Protein AF-A0AAV0Y9D7-F1 (afdb_monomer_lite)

Sequence (89 aa):
MYHNEDANDYPMISKLLQIFITLPVSTATGERSFSTLRRLKTYLRNSSGQIRLNGLALLNIHRDINVDINDVLDELAKKSIRKLNINLV

Radius of gyration: 29.22 Å; chains: 1; bounding box: 63×38×72 Å

Secondary structure (DSSP, 8-state):
---TTHHHH-HHHHHHHHHHHHTTS-HHHHHHHHHHHHHHHHHHHHHS-HHHHHHHHHHHHTTT----HHHHHHHHHHHHGGG------

pLDDT: mean 71.57, std 12.48, range [39.59, 90.12]

Foldseek 3Di:
DDDPPPCPVCVPVNVVVVCVVVVDVCPVVVVVVVVVVVVVVVCVDVVCPPVVVVVVVVCVVPVVDPDDPVVVVVVVVVVCVVPPPPPDD

Organism: NCBI:txid13131

Structure (mmCIF, N/CA/C/O backbone):
data_AF-A0AAV0Y9D7-F1
#
_entry.id   AF-A0AAV0Y9D7-F1
#
loop_
_atom_site.group_PDB
_atom_site.id
_atom_site.type_symbol
_atom_site.label_atom_id
_atom_site.label_alt_id
_atom_site.label_comp_id
_atom_site.label_asym_id
_atom_site.label_entity_id
_atom_site.label_seq_id
_atom_site.pdbx_PDB_ins_code
_atom_site.Cartn_x
_atom_site.Cartn_y
_atom_site.Cartn_z
_atom_site.occupancy
_atom_site.B_iso_or_equiv
_atom_site.auth_seq_id
_atom_site.auth_comp_id
_atom_site.auth_asym_id
_atom_site.auth_atom_id
_atom_site.pdbx_PDB_model_num
ATOM 1 N N . MET A 1 1 ? 14.841 5.169 -51.589 1.00 39.59 1 MET A N 1
ATOM 2 C CA . MET A 1 1 ? 14.959 3.787 -51.085 1.00 39.59 1 MET A CA 1
ATOM 3 C C . MET A 1 1 ? 16.208 3.747 -50.221 1.00 39.59 1 MET A C 1
ATOM 5 O O . MET A 1 1 ? 17.300 3.807 -50.766 1.00 39.59 1 MET A O 1
ATOM 9 N N . TYR A 1 2 ? 16.054 3.824 -48.896 1.00 46.41 2 TYR A N 1
ATOM 10 C CA . TYR A 1 2 ? 17.196 3.772 -47.978 1.00 46.41 2 TYR A CA 1
ATOM 11 C C . TYR A 1 2 ? 17.699 2.330 -47.926 1.00 46.41 2 TYR A C 1
ATOM 13 O O . TYR A 1 2 ? 16.935 1.418 -47.609 1.00 46.41 2 TYR A O 1
ATOM 21 N N . HIS A 1 3 ? 18.953 2.146 -48.329 1.00 44.31 3 HIS A N 1
ATOM 22 C CA . HIS A 1 3 ? 19.639 0.864 -48.323 1.00 44.31 3 HIS A CA 1
ATOM 23 C C . HIS A 1 3 ? 19.818 0.432 -46.866 1.00 44.31 3 HIS A C 1
ATOM 25 O O . HIS A 1 3 ? 20.476 1.108 -46.085 1.00 44.31 3 HIS A O 1
ATOM 31 N N . ASN A 1 4 ? 19.179 -0.675 -46.492 1.00 54.66 4 ASN A N 1
ATOM 32 C CA . ASN A 1 4 ? 19.334 -1.313 -45.187 1.00 54.66 4 ASN A CA 1
ATOM 33 C C . ASN A 1 4 ? 20.535 -2.274 -45.244 1.00 54.66 4 ASN A C 1
ATOM 35 O O . ASN A 1 4 ? 20.373 -3.464 -44.996 1.00 54.66 4 ASN A O 1
ATOM 39 N N . GLU A 1 5 ? 21.711 -1.786 -45.641 1.00 53.91 5 GLU A N 1
ATOM 40 C CA . GLU A 1 5 ? 22.915 -2.626 -45.787 1.00 53.91 5 GLU A CA 1
ATOM 41 C C . GLU A 1 5 ? 24.060 -2.251 -44.835 1.00 53.91 5 GLU A C 1
ATOM 43 O O . GLU A 1 5 ? 24.959 -3.057 -44.629 1.00 53.91 5 GLU A O 1
ATOM 48 N N . ASP A 1 6 ? 23.972 -1.134 -44.108 1.00 56.41 6 ASP A N 1
ATOM 49 C CA . ASP A 1 6 ? 25.044 -0.705 -43.190 1.00 56.41 6 ASP A CA 1
ATOM 50 C C . ASP A 1 6 ? 25.125 -1.538 -41.891 1.00 56.41 6 ASP A C 1
ATOM 52 O O . ASP A 1 6 ? 26.087 -1.456 -41.126 1.00 56.41 6 ASP A O 1
ATOM 56 N N . ALA A 1 7 ? 24.100 -2.347 -41.600 1.00 56.34 7 ALA A N 1
ATOM 57 C CA . ALA A 1 7 ? 24.044 -3.150 -40.378 1.00 56.34 7 ALA A CA 1
ATOM 58 C C . ALA A 1 7 ? 24.902 -4.427 -40.445 1.00 56.34 7 ALA A C 1
ATOM 60 O O . ALA A 1 7 ? 25.191 -5.011 -39.395 1.00 56.34 7 ALA A O 1
ATOM 61 N N . ASN A 1 8 ? 25.291 -4.864 -41.649 1.00 58.50 8 ASN A N 1
ATOM 62 C CA . ASN A 1 8 ? 26.010 -6.123 -41.854 1.00 58.50 8 ASN A CA 1
ATOM 63 C C . ASN A 1 8 ? 27.537 -5.952 -41.912 1.00 58.50 8 ASN A C 1
ATOM 65 O O . ASN A 1 8 ? 28.259 -6.898 -41.605 1.00 58.50 8 ASN A O 1
ATOM 69 N N . ASP A 1 9 ? 28.030 -4.749 -42.215 1.00 63.19 9 ASP A N 1
ATOM 70 C CA . ASP A 1 9 ? 29.473 -4.483 -42.297 1.00 63.19 9 ASP A CA 1
ATOM 71 C C . ASP A 1 9 ? 30.131 -4.327 -40.915 1.00 6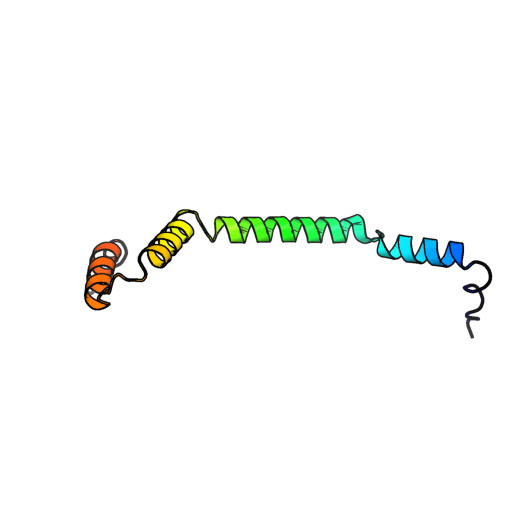3.19 9 ASP A C 1
ATOM 73 O O . ASP A 1 9 ? 31.308 -4.642 -40.737 1.00 63.19 9 ASP A O 1
ATOM 77 N N . TYR A 1 10 ? 29.365 -3.916 -39.893 1.00 70.44 10 TYR A N 1
ATOM 78 C CA . TYR A 1 10 ? 29.873 -3.725 -38.527 1.00 70.44 10 TYR A CA 1
ATOM 79 C C . TYR A 1 10 ? 28.927 -4.292 -37.455 1.00 70.44 10 TYR A C 1
ATOM 81 O O . TYR A 1 10 ? 28.376 -3.549 -36.631 1.00 70.44 10 TYR A O 1
ATOM 89 N N . PRO A 1 11 ? 28.764 -5.626 -37.390 1.00 73.81 11 PRO A N 1
ATOM 90 C CA . PRO A 1 11 ? 27.814 -6.279 -36.486 1.00 73.81 11 PRO A CA 1
ATOM 91 C C . PRO A 1 11 ? 28.102 -5.995 -35.004 1.00 73.81 11 PRO A C 1
ATOM 93 O O . PRO A 1 11 ? 27.183 -5.923 -34.189 1.00 73.81 11 PRO A O 1
ATOM 96 N N . MET A 1 12 ? 29.370 -5.783 -34.638 1.00 76.12 12 MET A N 1
ATOM 97 C CA . MET A 1 12 ? 29.772 -5.462 -33.265 1.00 76.12 12 MET A CA 1
ATOM 98 C C . MET A 1 12 ? 29.405 -4.028 -32.864 1.00 76.12 12 MET A C 1
ATOM 100 O O . MET A 1 12 ? 28.943 -3.808 -31.746 1.00 76.12 12 MET A O 1
ATOM 104 N N . ILE A 1 13 ? 29.555 -3.068 -33.780 1.00 81.06 13 ILE A N 1
ATOM 105 C CA . ILE A 1 13 ? 29.184 -1.666 -33.546 1.00 81.06 13 ILE A CA 1
ATOM 106 C C . ILE A 1 13 ? 27.660 -1.549 -33.469 1.00 81.06 13 ILE A C 1
ATOM 108 O O . ILE A 1 13 ? 27.144 -0.930 -32.543 1.00 81.06 13 ILE A O 1
ATOM 112 N N . SER A 1 14 ? 26.939 -2.224 -34.369 1.00 80.06 14 SER A N 1
ATOM 113 C CA . SER A 1 14 ? 25.473 -2.296 -34.354 1.00 80.06 14 SER A CA 1
ATOM 114 C C . SER A 1 14 ? 24.937 -2.889 -33.044 1.00 80.06 14 SER A C 1
ATOM 116 O O . SER A 1 14 ? 24.077 -2.290 -32.394 1.00 80.06 14 SER A O 1
ATOM 118 N N . LYS A 1 15 ? 25.507 -4.010 -32.573 1.00 80.06 15 LYS A N 1
ATOM 119 C CA . LYS A 1 15 ? 25.134 -4.589 -31.272 1.00 80.06 15 LYS A CA 1
ATOM 120 C C . LYS A 1 15 ? 25.474 -3.682 -30.096 1.00 80.06 15 LYS A C 1
ATOM 122 O O . LYS A 1 15 ? 24.655 -3.562 -29.188 1.00 80.06 15 LYS A O 1
ATOM 127 N N . LEU A 1 16 ? 26.637 -3.030 -30.104 1.00 80.00 16 LEU A N 1
ATOM 128 C CA . LEU A 1 16 ? 27.010 -2.087 -29.050 1.00 80.00 16 LEU A CA 1
ATOM 129 C C . LEU A 1 16 ? 26.033 -0.909 -28.995 1.00 80.00 16 LEU A C 1
ATOM 131 O O . LEU A 1 16 ? 25.598 -0.543 -27.910 1.00 80.00 16 LEU A O 1
ATOM 135 N N . LEU A 1 17 ? 25.624 -0.371 -30.146 1.00 76.19 17 LEU A N 1
ATOM 136 C CA . LEU A 1 17 ? 24.644 0.710 -30.232 1.00 76.19 17 LEU A CA 1
ATOM 137 C C . LEU A 1 17 ? 23.255 0.259 -29.762 1.00 76.19 17 LEU A C 1
ATOM 139 O O . LEU A 1 17 ? 22.586 0.979 -29.026 1.00 76.19 17 LEU A O 1
ATOM 143 N N . GLN A 1 18 ? 22.837 -0.956 -30.120 1.00 78.75 18 GLN A N 1
ATOM 144 C CA . GLN A 1 18 ? 21.565 -1.537 -29.690 1.00 78.75 18 GLN A CA 1
ATOM 145 C C . GLN A 1 18 ? 21.524 -1.750 -28.170 1.00 78.75 18 GLN A C 1
ATOM 147 O O . GLN A 1 18 ? 20.532 -1.405 -27.523 1.00 78.75 18 GLN A O 1
ATOM 152 N N . ILE A 1 19 ? 22.623 -2.246 -27.596 1.00 77.94 19 ILE A N 1
ATOM 153 C CA . ILE A 1 19 ? 22.829 -2.367 -26.149 1.00 77.94 19 ILE A CA 1
ATOM 154 C C . ILE A 1 19 ? 22.867 -0.978 -25.499 1.00 77.94 19 ILE A C 1
ATOM 156 O O . ILE A 1 19 ? 22.262 -0.781 -24.457 1.00 77.94 19 ILE A O 1
ATOM 160 N N . PHE A 1 20 ? 23.508 0.015 -26.113 1.00 72.88 20 PHE A N 1
ATOM 161 C CA . PHE A 1 20 ? 23.600 1.376 -25.578 1.00 72.88 20 PHE A CA 1
ATOM 162 C C . PHE A 1 20 ? 22.245 2.107 -25.565 1.00 72.88 20 PHE A C 1
ATOM 164 O O . PHE A 1 20 ? 21.915 2.787 -24.596 1.00 72.88 20 PHE A O 1
ATOM 171 N N . ILE A 1 21 ? 21.421 1.911 -26.599 1.00 69.00 21 ILE A N 1
ATOM 172 C CA . ILE A 1 21 ? 20.055 2.451 -26.683 1.00 69.00 21 ILE A CA 1
ATOM 173 C C . ILE A 1 21 ? 19.127 1.768 -25.662 1.00 69.00 21 ILE A C 1
ATOM 175 O O . ILE A 1 21 ? 18.257 2.430 -25.093 1.00 69.00 21 ILE A O 1
ATOM 179 N N . THR A 1 22 ? 19.323 0.471 -25.391 1.00 69.38 22 THR A N 1
ATOM 180 C CA . THR A 1 22 ? 18.556 -0.271 -24.371 1.00 69.38 22 THR A CA 1
ATOM 181 C C . THR A 1 22 ? 19.061 -0.060 -22.942 1.00 69.38 22 THR A C 1
ATOM 183 O O . THR A 1 22 ? 18.247 -0.096 -22.021 1.00 69.38 22 THR A O 1
ATOM 186 N N . LEU A 1 23 ? 20.361 0.179 -22.732 1.00 65.25 23 LEU A N 1
ATOM 187 C CA . LEU A 1 23 ? 20.962 0.285 -21.402 1.00 65.25 23 LEU A CA 1
ATOM 188 C C . LEU A 1 23 ? 20.741 1.651 -20.751 1.00 65.25 23 LEU A C 1
ATOM 190 O O . LEU A 1 23 ? 20.269 1.648 -19.616 1.00 65.25 23 LEU A O 1
ATOM 194 N N . PRO A 1 24 ? 21.094 2.803 -21.360 1.00 58.66 24 PRO A N 1
ATOM 195 C CA . PRO A 1 24 ? 20.277 3.992 -21.103 1.00 58.66 24 PRO A CA 1
ATOM 196 C C . PRO A 1 24 ? 20.480 5.163 -22.096 1.00 58.66 24 PRO A C 1
ATOM 198 O O . PRO A 1 24 ? 21.334 6.025 -21.901 1.00 58.66 24 PRO A O 1
ATOM 201 N N . VAL A 1 25 ? 19.546 5.356 -23.023 1.00 55.03 25 VAL A N 1
ATOM 202 C CA . VAL A 1 25 ? 19.040 6.726 -23.298 1.00 55.03 25 VAL A CA 1
ATOM 203 C C . VAL A 1 25 ? 17.995 7.140 -22.245 1.00 55.03 25 VAL A C 1
ATOM 205 O O . VAL A 1 25 ? 17.601 8.296 -22.126 1.00 55.03 25 VAL A O 1
ATOM 208 N N . SER A 1 26 ? 17.575 6.182 -21.419 1.00 57.59 26 SER A N 1
ATOM 209 C CA . SER A 1 26 ? 16.527 6.311 -20.418 1.00 57.59 26 SER A CA 1
ATOM 210 C C . SER A 1 26 ? 17.045 6.220 -18.981 1.00 57.59 26 SER A C 1
ATOM 212 O O . SER A 1 26 ? 16.259 5.836 -18.132 1.00 57.59 26 SER A O 1
ATOM 214 N N . THR A 1 27 ? 18.297 6.572 -18.644 1.00 60.16 27 THR A N 1
ATOM 215 C CA . THR A 1 27 ? 18.722 6.632 -17.219 1.00 60.16 27 THR A CA 1
ATOM 216 C C . THR A 1 27 ? 17.726 7.452 -16.408 1.00 60.16 27 THR A C 1
ATOM 218 O O . THR A 1 27 ? 17.144 6.932 -15.469 1.00 60.16 27 THR A O 1
ATOM 221 N N . ALA A 1 28 ? 17.374 8.650 -16.877 1.00 65.00 28 ALA A N 1
ATOM 222 C CA . ALA A 1 28 ? 16.373 9.487 -16.222 1.00 65.00 28 ALA A CA 1
ATOM 223 C C . ALA A 1 28 ? 14.977 8.827 -16.144 1.00 65.00 28 ALA A C 1
ATOM 225 O O . ALA A 1 28 ? 14.292 8.939 -15.126 1.00 65.00 28 ALA A O 1
ATOM 226 N N . THR A 1 29 ? 14.534 8.118 -17.189 1.00 66.06 29 THR A N 1
ATOM 227 C CA . THR A 1 29 ? 13.229 7.424 -17.216 1.00 66.06 29 THR A CA 1
ATOM 228 C C . THR A 1 29 ? 13.225 6.175 -16.335 1.00 66.06 29 THR A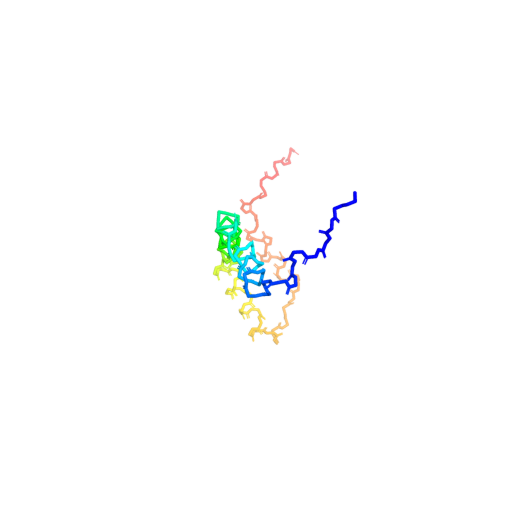 C 1
ATOM 230 O O . THR A 1 29 ? 12.246 5.914 -15.636 1.00 66.06 29 THR A O 1
ATOM 233 N N . GLY A 1 30 ? 14.320 5.421 -16.325 1.00 69.50 30 GLY A N 1
ATOM 234 C CA . GLY A 1 30 ? 14.556 4.241 -15.508 1.00 69.50 30 GLY A CA 1
ATOM 235 C C . GLY A 1 30 ? 14.688 4.622 -14.043 1.00 69.50 30 GLY A C 1
ATOM 236 O O . GLY A 1 30 ? 13.951 4.096 -13.223 1.00 69.50 30 GLY A O 1
ATOM 237 N N . GLU A 1 31 ? 15.514 5.608 -13.703 1.00 76.12 31 GLU A N 1
ATOM 238 C CA . GLU A 1 31 ? 15.635 6.174 -12.356 1.00 76.12 31 GLU A CA 1
ATOM 239 C C . GLU A 1 31 ? 14.296 6.728 -11.858 1.00 76.12 31 GLU A C 1
ATOM 241 O O . GLU A 1 31 ? 13.898 6.446 -10.726 1.00 76.12 31 GLU A O 1
ATOM 246 N N . ARG A 1 32 ? 13.536 7.440 -12.706 1.00 78.25 32 ARG A N 1
ATOM 247 C CA . ARG A 1 32 ? 12.169 7.887 -12.381 1.00 78.25 32 ARG A CA 1
ATOM 248 C C . ARG A 1 32 ? 11.226 6.697 -12.162 1.00 78.25 32 ARG A C 1
ATOM 250 O O . ARG A 1 32 ? 10.447 6.714 -11.208 1.00 78.25 32 ARG A O 1
ATOM 257 N N . SER A 1 33 ? 11.309 5.648 -12.976 1.00 82.00 33 SER A N 1
ATOM 258 C CA . SER A 1 33 ? 10.493 4.430 -12.835 1.00 82.00 33 SER A CA 1
ATOM 259 C C . SER A 1 33 ? 10.857 3.625 -11.580 1.00 82.00 33 SER A C 1
ATOM 261 O O . SER A 1 33 ? 9.984 3.224 -10.816 1.00 82.00 33 SER A O 1
ATOM 263 N N . PHE A 1 34 ? 12.141 3.465 -11.272 1.00 78.31 34 PHE A N 1
ATOM 264 C CA . PHE A 1 34 ? 12.612 2.818 -10.048 1.00 78.31 34 PHE A CA 1
ATOM 265 C C . PHE A 1 34 ? 12.291 3.650 -8.801 1.00 78.31 34 PHE A C 1
ATOM 267 O O . PHE A 1 34 ? 11.911 3.095 -7.769 1.00 78.31 34 PHE A O 1
ATOM 274 N N . SER A 1 35 ? 12.377 4.980 -8.887 1.00 85.62 35 SER A N 1
ATOM 275 C CA . SER A 1 35 ? 11.999 5.897 -7.806 1.00 85.62 35 SER A CA 1
ATOM 276 C C . SER A 1 35 ? 10.499 5.833 -7.510 1.00 85.62 35 SER A C 1
ATOM 278 O O . SER A 1 35 ? 10.096 5.682 -6.352 1.00 85.62 35 SER A O 1
ATOM 280 N N . THR A 1 36 ? 9.653 5.861 -8.544 1.00 85.81 36 THR A N 1
ATOM 281 C CA . THR A 1 36 ? 8.197 5.695 -8.393 1.00 85.81 36 THR A CA 1
ATOM 282 C C . THR A 1 36 ? 7.842 4.316 -7.840 1.00 85.81 36 THR A C 1
ATOM 284 O O . THR A 1 36 ? 7.063 4.235 -6.890 1.00 85.81 36 THR A O 1
ATOM 287 N N . LEU A 1 37 ? 8.486 3.248 -8.316 1.00 87.50 37 LEU A N 1
ATOM 288 C CA . LEU A 1 37 ? 8.307 1.896 -7.785 1.00 87.50 37 LEU A CA 1
ATOM 289 C C . LEU A 1 37 ? 8.730 1.787 -6.312 1.00 87.50 37 LEU A C 1
ATOM 291 O O . LEU A 1 37 ? 8.011 1.203 -5.500 1.00 87.50 37 LEU A O 1
ATOM 295 N N . ARG A 1 38 ? 9.861 2.387 -5.925 1.00 89.12 38 ARG A N 1
ATOM 296 C CA . ARG A 1 38 ? 10.317 2.442 -4.526 1.00 89.12 38 ARG A CA 1
ATOM 297 C C . ARG A 1 38 ? 9.305 3.166 -3.640 1.00 89.12 38 ARG A C 1
ATOM 299 O O . ARG A 1 38 ? 9.014 2.688 -2.540 1.00 89.12 38 ARG A O 1
ATOM 306 N N . ARG A 1 39 ? 8.749 4.289 -4.107 1.00 90.12 39 ARG A N 1
ATOM 307 C CA . ARG A 1 39 ? 7.688 5.029 -3.402 1.00 90.12 39 ARG A CA 1
ATOM 308 C C . ARG A 1 39 ? 6.415 4.199 -3.282 1.00 90.12 39 ARG A C 1
ATOM 310 O O . ARG A 1 39 ? 5.864 4.140 -2.190 1.00 90.12 39 ARG A O 1
ATOM 317 N N . LEU A 1 40 ? 5.999 3.508 -4.340 1.00 87.50 40 LEU A N 1
ATOM 318 C CA . LEU A 1 40 ? 4.823 2.635 -4.342 1.00 87.50 40 LEU A CA 1
ATOM 319 C C . LEU A 1 40 ? 5.002 1.455 -3.380 1.00 87.50 40 LEU A C 1
ATOM 321 O O . LEU A 1 40 ? 4.143 1.220 -2.537 1.00 87.50 40 LEU A O 1
ATOM 325 N N . LYS A 1 41 ? 6.147 0.767 -3.415 1.00 83.81 41 LYS A N 1
ATOM 326 C CA . LYS A 1 41 ? 6.480 -0.313 -2.471 1.00 83.81 41 LYS A CA 1
ATOM 327 C C . LYS A 1 41 ? 6.472 0.181 -1.024 1.00 83.81 41 LYS A C 1
ATOM 329 O O . LYS A 1 41 ? 5.945 -0.489 -0.139 1.00 83.81 41 LYS A O 1
ATOM 334 N N . THR A 1 42 ? 7.033 1.364 -0.784 1.00 85.69 42 THR A N 1
ATOM 335 C CA . THR A 1 42 ? 7.038 1.998 0.542 1.00 85.69 42 THR A CA 1
ATOM 336 C C . THR A 1 42 ? 5.625 2.376 0.977 1.00 85.69 42 THR A C 1
ATOM 338 O O . THR A 1 42 ? 5.245 2.100 2.109 1.00 85.69 42 THR A O 1
ATOM 341 N N . TYR A 1 43 ? 4.817 2.936 0.077 1.00 82.25 43 TYR A N 1
ATOM 342 C CA . TYR A 1 43 ? 3.420 3.267 0.331 1.00 82.25 43 TYR A CA 1
ATOM 343 C C . TYR A 1 43 ? 2.586 2.021 0.628 1.00 82.25 43 TYR A C 1
ATOM 345 O O . TYR A 1 43 ? 1.858 2.024 1.606 1.00 82.25 43 TYR A O 1
ATOM 353 N N . LEU A 1 44 ? 2.727 0.933 -0.135 1.00 77.06 44 LEU A N 1
ATOM 354 C CA . LEU A 1 44 ? 2.029 -0.332 0.124 1.00 77.06 44 LEU A CA 1
ATOM 355 C C . LEU A 1 44 ? 2.449 -0.967 1.453 1.00 77.06 44 LEU A C 1
ATOM 357 O O . LEU A 1 44 ? 1.599 -1.494 2.171 1.00 77.06 44 LEU A O 1
ATOM 361 N N . ARG A 1 45 ? 3.736 -0.884 1.805 1.00 78.31 45 ARG A N 1
ATOM 362 C CA . ARG A 1 45 ? 4.260 -1.354 3.095 1.00 78.31 45 ARG A CA 1
ATOM 363 C C . ARG A 1 45 ? 3.782 -0.493 4.267 1.00 78.31 45 ARG A C 1
ATOM 365 O O . ARG A 1 45 ? 3.469 -1.039 5.312 1.00 78.31 45 ARG A O 1
ATOM 372 N N . ASN A 1 46 ? 3.689 0.823 4.094 1.00 70.81 46 ASN A N 1
ATOM 373 C CA . ASN A 1 46 ? 3.166 1.732 5.119 1.00 70.81 46 ASN A CA 1
ATOM 374 C C . ASN A 1 46 ? 1.634 1.664 5.223 1.00 70.81 46 ASN A C 1
ATOM 376 O O . ASN A 1 46 ? 1.087 1.744 6.318 1.00 70.81 46 ASN A O 1
ATOM 380 N N . SER A 1 47 ? 0.944 1.488 4.093 1.00 70.31 47 SER A N 1
ATOM 381 C CA . SER A 1 47 ? -0.504 1.287 4.008 1.00 70.31 47 SER A CA 1
ATOM 382 C C . SER A 1 47 ? -0.887 -0.036 4.654 1.00 70.31 47 SER A C 1
ATOM 384 O O . SER A 1 47 ? -1.836 -0.082 5.432 1.00 70.31 47 SER A O 1
ATOM 386 N N . SER A 1 48 ? -0.111 -1.097 4.419 1.00 67.12 48 SER A N 1
ATOM 387 C CA . SER A 1 48 ? -0.145 -2.333 5.209 1.00 67.12 48 SER A CA 1
ATOM 388 C C . SER A 1 48 ? 0.584 -2.122 6.530 1.00 67.12 48 SER A C 1
ATOM 390 O O . SER A 1 48 ? 1.584 -2.769 6.816 1.00 67.12 48 SER A O 1
ATOM 392 N N . GLY A 1 49 ? 0.098 -1.162 7.317 1.00 76.31 49 GLY A N 1
ATOM 393 C CA . GLY A 1 49 ? 0.696 -0.804 8.593 1.00 76.31 49 GLY A CA 1
ATOM 394 C C . GLY A 1 49 ? 0.826 -2.018 9.513 1.00 76.31 49 GLY A C 1
ATOM 395 O O . GLY A 1 49 ? 0.027 -2.955 9.443 1.00 76.31 49 GLY A O 1
ATOM 396 N N . GLN A 1 50 ? 1.811 -1.966 10.413 1.00 72.81 50 GLN A N 1
ATOM 397 C CA . GLN A 1 50 ? 2.119 -3.045 11.362 1.00 72.81 50 GLN A CA 1
ATOM 398 C C . GLN A 1 50 ? 0.888 -3.522 12.140 1.00 72.81 50 GLN A C 1
ATOM 400 O O . GLN A 1 50 ? 0.745 -4.705 12.410 1.00 72.81 50 GLN A O 1
ATOM 405 N N . ILE A 1 51 ? -0.045 -2.615 12.431 1.00 73.62 51 ILE A N 1
ATOM 406 C CA . ILE A 1 51 ? -1.308 -2.916 13.114 1.00 73.62 51 ILE A CA 1
ATOM 407 C C . ILE A 1 51 ? -2.209 -3.824 12.266 1.00 73.62 51 ILE A C 1
ATOM 409 O O . ILE A 1 51 ? -2.745 -4.803 12.779 1.00 73.62 51 ILE A O 1
ATOM 413 N N . ARG A 1 52 ? -2.352 -3.537 10.964 1.00 80.00 52 ARG A N 1
ATOM 414 C CA . ARG A 1 52 ? -3.163 -4.358 10.053 1.00 80.00 52 ARG A CA 1
ATOM 415 C C . ARG A 1 52 ? -2.501 -5.711 9.805 1.00 80.00 52 ARG A C 1
ATOM 417 O O . ARG A 1 52 ? -3.190 -6.724 9.800 1.00 80.00 52 ARG A O 1
ATOM 424 N N . LEU A 1 53 ? -1.176 -5.729 9.647 1.00 80.62 53 LEU A N 1
ATOM 425 C CA . LEU A 1 53 ? -0.414 -6.966 9.477 1.00 80.62 53 LEU A CA 1
ATOM 426 C C . LEU A 1 53 ? -0.485 -7.855 10.725 1.00 80.62 53 LEU A C 1
ATOM 428 O O . LEU A 1 53 ? -0.755 -9.043 10.598 1.00 80.62 53 LEU A O 1
ATOM 432 N N . ASN A 1 54 ? -0.305 -7.283 11.917 1.00 80.06 54 ASN A N 1
ATOM 433 C CA . ASN A 1 54 ? -0.398 -8.014 13.178 1.00 80.06 54 ASN A CA 1
ATOM 434 C C . ASN A 1 54 ? -1.816 -8.558 13.410 1.00 80.06 54 ASN A C 1
ATOM 436 O O . ASN A 1 54 ? -1.973 -9.717 13.769 1.00 80.06 54 ASN A O 1
ATOM 440 N N . GLY A 1 55 ? -2.855 -7.764 13.123 1.00 81.75 55 GLY A N 1
ATOM 441 C CA . GLY A 1 55 ? -4.243 -8.232 13.192 1.00 81.75 55 GLY A CA 1
ATOM 442 C C . GLY A 1 55 ? -4.521 -9.413 12.255 1.00 81.75 55 GLY A C 1
ATOM 443 O O . GLY A 1 55 ? -5.112 -10.402 12.677 1.00 81.75 55 GLY A O 1
ATOM 444 N N . LEU A 1 56 ? -4.039 -9.352 11.008 1.00 83.06 56 LEU A N 1
ATOM 445 C CA . LEU A 1 56 ? -4.168 -10.456 10.048 1.00 83.06 56 LEU A CA 1
ATOM 446 C C . LEU A 1 56 ? -3.347 -11.688 10.451 1.00 83.06 56 LEU A C 1
ATOM 448 O O . LEU A 1 56 ? -3.812 -12.810 10.276 1.00 83.06 56 LEU A O 1
ATOM 452 N N . ALA A 1 57 ? -2.147 -11.496 11.002 1.00 84.38 57 ALA A N 1
ATOM 453 C CA . ALA A 1 57 ? -1.324 -12.587 11.513 1.00 84.38 57 ALA A CA 1
ATOM 454 C C . ALA A 1 57 ? -2.014 -13.294 12.688 1.00 84.38 57 ALA A C 1
ATOM 456 O O . ALA A 1 57 ? -2.113 -14.517 12.680 1.00 84.38 57 ALA A O 1
ATOM 457 N N . LEU A 1 58 ? -2.564 -12.539 13.645 1.00 84.19 58 LEU A N 1
ATOM 458 C CA . LEU A 1 58 ? -3.331 -13.089 14.764 1.00 84.19 58 LEU A CA 1
ATOM 459 C C . LEU A 1 58 ? -4.569 -13.849 14.285 1.00 84.19 58 LEU A C 1
ATOM 461 O O . LEU A 1 58 ? -4.799 -14.955 14.764 1.00 84.19 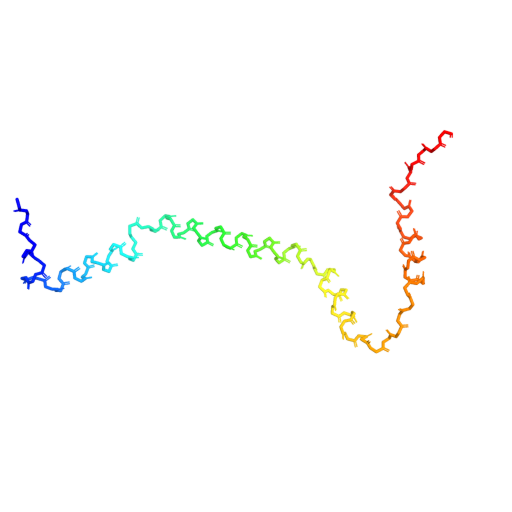58 LEU A O 1
ATOM 465 N N . LEU A 1 59 ? -5.312 -13.309 13.314 1.00 81.94 59 LEU A N 1
ATOM 466 C CA . LEU A 1 59 ? -6.468 -13.984 12.716 1.00 81.94 59 LEU A CA 1
ATOM 467 C C . LEU A 1 59 ? -6.071 -15.302 12.029 1.00 81.94 59 LEU A C 1
ATOM 469 O O . LEU A 1 59 ? -6.793 -16.288 12.103 1.00 81.94 59 LEU A O 1
ATOM 473 N N . ASN A 1 60 ? -4.912 -15.327 11.367 1.00 83.06 60 ASN A N 1
ATOM 474 C CA . ASN A 1 60 ? -4.432 -16.515 10.667 1.00 83.06 60 ASN A CA 1
ATOM 475 C C . ASN A 1 60 ? -3.894 -17.595 11.622 1.00 83.06 60 ASN A C 1
ATOM 477 O O . ASN A 1 60 ? -4.070 -18.777 11.350 1.00 83.06 60 ASN A O 1
ATOM 481 N N . ILE A 1 61 ? -3.253 -17.200 12.727 1.00 85.19 61 ILE A N 1
ATOM 482 C CA . ILE A 1 61 ? -2.769 -18.119 13.773 1.00 85.19 61 ILE A CA 1
ATOM 483 C C . ILE A 1 61 ? -3.948 -18.731 14.538 1.00 85.19 61 ILE A C 1
ATOM 485 O O . ILE A 1 61 ? -3.937 -19.918 14.840 1.00 85.19 61 ILE A O 1
ATOM 489 N N . HIS A 1 62 ? -4.980 -17.937 14.814 1.00 81.75 62 HIS A N 1
ATOM 490 C CA . HIS A 1 62 ? -6.153 -18.350 15.582 1.00 81.75 62 HIS A CA 1
ATOM 491 C C . HIS A 1 62 ? -7.324 -18.781 14.684 1.00 81.75 62 HIS A C 1
ATOM 493 O O . HIS A 1 62 ? -8.482 -18.515 14.997 1.00 81.75 62 HIS A O 1
ATOM 499 N N . ARG A 1 63 ? -7.031 -19.441 13.556 1.00 72.81 63 ARG A N 1
ATOM 500 C CA . ARG A 1 63 ? -8.042 -19.843 12.561 1.00 72.81 63 ARG A CA 1
ATOM 501 C C . ARG A 1 63 ? -9.0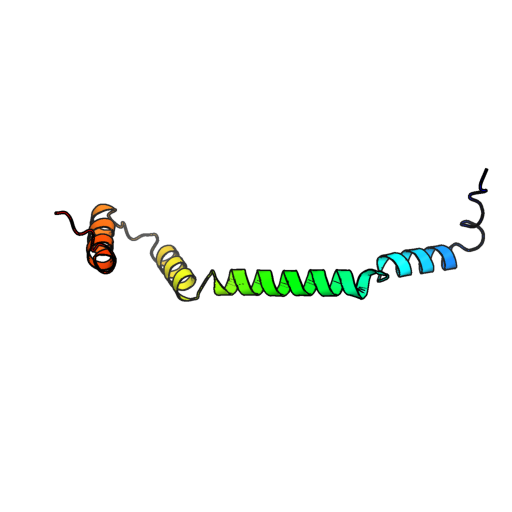85 -20.830 13.113 1.00 72.81 63 ARG A C 1
ATOM 503 O O . ARG A 1 63 ? -10.202 -20.848 12.613 1.00 72.81 63 ARG A O 1
ATOM 510 N N . ASP A 1 64 ? -8.731 -21.607 14.135 1.00 79.44 64 ASP A N 1
ATOM 511 C CA . ASP A 1 64 ? -9.622 -22.570 14.804 1.00 79.44 64 ASP A CA 1
ATOM 512 C C . ASP A 1 64 ? -10.570 -21.939 15.839 1.00 79.44 64 ASP A C 1
ATOM 514 O O . ASP A 1 64 ? -11.401 -22.633 16.425 1.00 79.44 64 ASP A O 1
ATOM 518 N N . ILE A 1 65 ? -10.479 -20.628 16.088 1.00 76.06 65 ILE A N 1
ATOM 519 C CA . ILE A 1 65 ? -11.447 -19.949 16.952 1.00 76.06 65 ILE A CA 1
ATOM 520 C C . ILE A 1 65 ? -12.720 -19.700 16.139 1.00 76.06 65 ILE A C 1
ATOM 522 O O . ILE A 1 65 ? -12.725 -18.907 15.198 1.00 76.06 65 ILE A O 1
ATOM 526 N N . ASN A 1 66 ? -13.817 -20.357 16.521 1.00 69.44 66 ASN A N 1
ATOM 527 C CA . ASN A 1 66 ? -15.138 -20.068 15.973 1.00 69.44 66 ASN A CA 1
ATOM 528 C C . ASN A 1 66 ? -15.636 -18.728 16.525 1.00 69.44 66 ASN A C 1
ATOM 530 O O . ASN A 1 66 ? -16.190 -18.660 17.621 1.00 69.44 66 ASN A O 1
ATOM 534 N N . VAL A 1 67 ? -15.381 -17.657 15.783 1.00 71.94 67 VAL A N 1
ATOM 535 C CA . VAL A 1 67 ? -15.805 -16.307 16.146 1.00 71.94 67 VAL A CA 1
ATOM 536 C C . VAL A 1 67 ? -17.236 -16.082 15.650 1.00 71.94 67 VAL A C 1
ATOM 538 O O . VAL A 1 67 ? -17.474 -16.105 14.442 1.00 71.94 67 VAL A O 1
ATOM 541 N N . ASP A 1 68 ? -18.181 -15.859 16.569 1.00 79.12 68 ASP A N 1
ATOM 542 C CA . ASP A 1 68 ? -19.548 -15.470 16.211 1.00 79.12 68 ASP A CA 1
ATOM 543 C C . ASP A 1 68 ? -19.544 -14.047 15.632 1.00 79.12 68 ASP A C 1
ATOM 545 O O . ASP A 1 68 ? -19.010 -13.098 16.214 1.00 79.12 68 ASP A O 1
ATOM 549 N N . ILE A 1 69 ? -20.138 -13.906 14.450 1.00 74.94 69 ILE A N 1
ATOM 550 C CA . ILE A 1 69 ? -20.232 -12.643 13.716 1.00 74.94 69 ILE A CA 1
ATOM 551 C C . ILE A 1 69 ? -21.019 -11.609 14.534 1.00 74.94 69 ILE A C 1
ATOM 553 O O . ILE A 1 69 ? -20.697 -10.421 14.467 1.00 74.94 69 ILE A O 1
ATOM 557 N N . ASN A 1 70 ? -22.004 -12.049 15.325 1.00 79.75 70 ASN A N 1
ATOM 558 C CA . ASN A 1 70 ? -22.825 -11.166 16.154 1.00 79.75 70 ASN A CA 1
ATOM 559 C C . ASN A 1 70 ? -22.007 -10.536 17.291 1.00 79.75 70 ASN A C 1
ATOM 561 O O . ASN A 1 70 ? -22.063 -9.323 17.476 1.00 79.75 70 ASN A O 1
ATOM 565 N N . ASP A 1 71 ? -21.160 -11.318 17.964 1.00 81.19 71 ASP A N 1
ATOM 566 C CA . ASP A 1 71 ? -20.282 -10.816 19.029 1.00 81.19 71 ASP A CA 1
ATOM 567 C C . ASP A 1 71 ? -19.243 -9.820 18.492 1.00 81.19 71 ASP A C 1
ATOM 569 O O . ASP A 1 71 ? -18.968 -8.788 19.110 1.00 81.19 71 ASP A O 1
ATOM 573 N N . VAL A 1 72 ? -18.679 -10.086 17.307 1.00 79.50 72 VAL A N 1
ATOM 574 C CA . VAL A 1 72 ? -17.746 -9.150 16.654 1.00 79.50 72 VAL A CA 1
ATOM 575 C C . VAL A 1 72 ? -18.451 -7.869 16.242 1.00 79.50 72 VAL A C 1
ATOM 577 O O . VAL A 1 72 ? -17.869 -6.791 16.374 1.00 79.50 72 VAL A O 1
ATOM 580 N N . LEU A 1 73 ? -19.679 -7.966 15.733 1.00 78.62 73 LEU A N 1
ATOM 581 C CA . LEU A 1 73 ? -20.470 -6.806 15.346 1.00 78.62 73 LEU A CA 1
ATOM 582 C C . LEU A 1 73 ? -20.804 -5.940 16.564 1.00 78.62 73 LEU A C 1
ATOM 584 O O . LEU A 1 73 ? -20.626 -4.725 16.487 1.00 78.62 73 LEU A O 1
ATOM 588 N N . ASP A 1 74 ? -21.190 -6.547 17.686 1.00 84.19 74 ASP A N 1
ATOM 589 C CA . ASP A 1 74 ? -21.463 -5.842 18.940 1.00 84.19 74 ASP A CA 1
ATOM 590 C C . ASP A 1 74 ? -20.203 -5.177 19.513 1.00 84.19 74 ASP A C 1
ATOM 592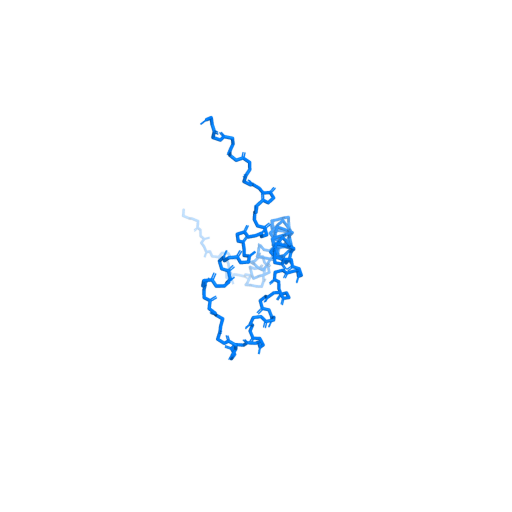 O O . ASP A 1 74 ? -20.235 -4.006 19.902 1.00 84.19 74 ASP A O 1
ATOM 596 N N . GLU A 1 75 ? -19.057 -5.862 19.516 1.00 82.44 75 GLU A N 1
ATOM 597 C CA . GLU A 1 75 ? -17.781 -5.278 19.952 1.00 82.44 75 GLU A CA 1
ATOM 598 C C . GLU A 1 75 ? -17.296 -4.157 19.016 1.00 82.44 75 GLU A C 1
ATOM 600 O O . GLU A 1 75 ? -16.810 -3.111 19.469 1.00 82.44 75 GLU A O 1
ATOM 605 N N . LEU A 1 76 ? -17.464 -4.317 17.700 1.00 74.44 76 LEU A N 1
ATOM 606 C CA . LEU A 1 76 ? -17.165 -3.266 16.729 1.00 74.44 76 LEU A CA 1
ATOM 607 C C . LEU A 1 76 ? -18.117 -2.084 16.872 1.00 74.44 76 LEU A C 1
ATOM 609 O O . LEU A 1 76 ? -17.648 -0.949 16.789 1.00 74.44 76 LEU A O 1
ATOM 613 N N . ALA A 1 77 ? -19.406 -2.312 17.130 1.00 80.88 77 ALA A N 1
ATOM 614 C CA . ALA A 1 77 ? -20.377 -1.261 17.405 1.00 80.88 77 ALA A CA 1
ATOM 615 C C . ALA A 1 77 ? -19.955 -0.471 18.649 1.00 80.88 77 ALA A C 1
ATOM 617 O O . ALA A 1 77 ? -19.763 0.742 18.550 1.00 80.88 77 ALA A O 1
ATOM 618 N N . LYS A 1 78 ? -19.654 -1.146 19.768 1.00 78.94 78 LYS A N 1
ATOM 619 C CA . LYS A 1 78 ? -19.142 -0.512 21.000 1.00 78.94 78 LYS A CA 1
ATOM 620 C C . LYS A 1 78 ? -17.890 0.338 20.754 1.00 78.94 78 LYS A C 1
ATOM 622 O O . LYS A 1 78 ? -17.763 1.437 21.294 1.00 78.94 78 LYS A O 1
ATOM 627 N N . LYS A 1 79 ? -16.967 -0.134 19.910 1.00 70.44 79 LYS A N 1
ATOM 628 C CA . LYS A 1 79 ? -15.720 0.575 19.567 1.00 70.44 79 LYS A CA 1
ATOM 629 C C . LYS A 1 79 ? -15.919 1.705 18.540 1.00 70.44 79 LYS A C 1
ATOM 631 O O . LYS A 1 79 ? -15.189 2.699 18.579 1.00 70.44 79 LYS A O 1
ATOM 636 N N . SER A 1 80 ? -16.900 1.568 17.646 1.00 58.88 80 SER A N 1
ATOM 637 C CA . SER A 1 80 ? -17.249 2.495 16.554 1.00 58.88 80 SER A CA 1
ATOM 638 C C . SER A 1 80 ? -18.078 3.704 17.013 1.00 58.88 80 SER A C 1
ATOM 640 O O . SER A 1 80 ? -18.039 4.751 16.365 1.00 58.88 80 SER A O 1
ATOM 642 N N . ILE A 1 81 ? -18.732 3.633 18.181 1.00 55.72 81 ILE A N 1
ATOM 643 C CA . ILE A 1 81 ? -19.515 4.740 18.778 1.00 55.72 81 ILE A CA 1
ATOM 644 C C . ILE A 1 81 ? -18.731 6.065 18.863 1.00 55.72 81 ILE A C 1
ATOM 646 O O . ILE A 1 81 ? -19.325 7.139 18.833 1.00 55.72 81 ILE A O 1
ATOM 650 N N . ARG A 1 82 ? -17.389 6.046 18.848 1.00 53.94 82 ARG A N 1
ATOM 651 C CA . ARG A 1 82 ? -16.568 7.274 18.788 1.00 53.94 82 ARG A CA 1
ATOM 652 C C . ARG A 1 82 ? -16.694 8.075 17.475 1.00 53.94 82 ARG A C 1
ATOM 654 O O . ARG A 1 82 ? -16.102 9.148 17.381 1.00 53.94 82 ARG A O 1
ATOM 661 N N . LYS A 1 83 ? -17.417 7.583 16.459 1.00 53.12 83 LYS A N 1
ATOM 662 C CA . LYS A 1 83 ? -17.597 8.233 15.141 1.00 53.12 83 LYS A CA 1
ATOM 663 C C . LYS A 1 83 ? -19.063 8.439 14.731 1.00 53.12 83 LYS A C 1
ATOM 665 O O . LYS A 1 83 ? -19.294 8.950 13.640 1.00 53.12 83 LYS A O 1
ATOM 670 N N . LEU A 1 84 ? -20.036 8.078 15.569 1.00 51.34 84 LEU A N 1
ATOM 671 C CA . LEU A 1 84 ? -21.466 8.150 15.241 1.00 51.34 84 LEU A CA 1
ATOM 672 C C . LEU A 1 84 ? -22.184 9.188 16.118 1.00 51.34 84 LEU A C 1
ATOM 674 O O . LEU A 1 84 ? -23.112 8.876 16.851 1.00 51.34 84 LEU A O 1
ATOM 678 N N . ASN A 1 85 ? -21.759 10.451 16.025 1.00 49.66 85 ASN A N 1
ATOM 679 C CA . ASN A 1 85 ? -22.631 11.566 16.393 1.00 49.66 85 ASN A CA 1
ATOM 680 C C . ASN A 1 85 ? -23.446 11.960 15.153 1.00 49.66 85 ASN A C 1
ATOM 682 O O . ASN A 1 85 ? -23.173 12.972 14.509 1.00 49.66 85 ASN A O 1
ATOM 686 N N . ILE A 1 86 ? -24.391 11.102 14.764 1.00 56.34 86 ILE A N 1
ATOM 687 C CA . ILE A 1 86 ? -25.511 11.555 13.941 1.00 56.34 86 ILE A CA 1
ATOM 688 C C . ILE A 1 86 ? -26.533 12.128 14.912 1.00 56.34 86 ILE A C 1
ATOM 690 O O . ILE A 1 86 ? -27.268 11.408 15.577 1.00 56.34 86 ILE A O 1
ATOM 694 N N . ASN A 1 87 ? -26.494 13.449 15.031 1.00 48.28 87 ASN A N 1
ATOM 695 C CA . ASN A 1 87 ? -27.525 14.234 15.683 1.00 48.28 87 ASN A CA 1
ATOM 696 C C . ASN A 1 87 ? -28.832 13.965 14.918 1.00 48.28 87 ASN A C 1
ATOM 698 O O . ASN A 1 87 ? -29.035 14.515 13.834 1.00 48.28 87 ASN A O 1
ATOM 702 N N . LEU A 1 88 ? -29.660 13.048 15.418 1.00 44.44 88 LEU A N 1
ATOM 703 C CA . LEU A 1 88 ? -31.044 12.949 14.980 1.00 44.44 88 LEU A CA 1
ATOM 704 C C . LEU A 1 88 ? -31.849 13.890 15.874 1.00 44.44 88 LEU A C 1
ATOM 706 O O . LEU A 1 88 ? -31.906 13.690 17.087 1.00 44.44 88 LEU A O 1
ATOM 710 N N . VAL A 1 89 ? -32.371 14.935 15.229 1.00 43.03 89 VAL A N 1
ATOM 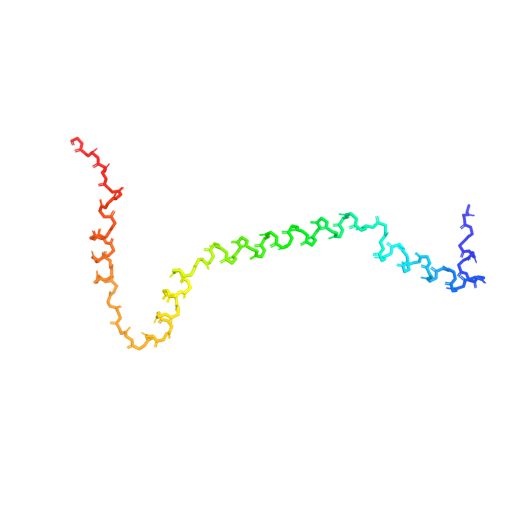711 C CA . VAL A 1 89 ? -33.406 15.854 15.725 1.00 43.03 89 VAL A CA 1
ATOM 712 C C . VAL A 1 89 ? -34.569 15.087 16.343 1.00 43.03 89 VAL A C 1
ATOM 714 O O . VAL A 1 89 ? -34.959 14.056 15.748 1.00 43.03 89 VAL A O 1
#

InterPro domains:
  IPR008906 HAT, C-terminal dimerisation domain [PF05699] (5-64)
  IPR012337 Ribonuclease H-like superfamily [SSF53098] (7-49)
  IPR052958 Interferon-induced PKR regulator [PTHR46289] (3-86)